Protein AF-A0A8X6PEE6-F1 (afdb_monomer_lite)

Foldseek 3Di:
DDQDADPPALVCLVVNVVSLCVPDVPDDDFVRLQVVVCCNVVVPDPPPDDADPTSVVNVVVVCVVSVVCVVLVVLLVVLVVPDDDDDPDPVSVVVNVVSNVVSVD

Structure (mmCIF, N/CA/C/O backbone):
data_AF-A0A8X6PEE6-F1
#
_entry.id   AF-A0A8X6PEE6-F1
#
loop_
_atom_site.group_PDB
_atom_site.id
_atom_site.type_symbol
_atom_site.label_atom_id
_atom_site.label_alt_id
_atom_site.label_comp_id
_atom_site.label_asym_id
_atom_site.label_entity_id
_atom_site.label_seq_id
_atom_site.pdbx_PDB_ins_code
_atom_site.Cartn_x
_atom_site.Cartn_y
_atom_site.Cartn_z
_atom_site.occupancy
_atom_site.B_iso_or_equiv
_atom_site.auth_seq_id
_atom_site.auth_comp_id
_atom_site.auth_asym_id
_atom_site.auth_atom_id
_atom_site.pdbx_PDB_model_num
ATOM 1 N N . MET A 1 1 ? -5.589 -17.048 11.257 1.00 53.16 1 MET A N 1
ATOM 2 C CA . MET A 1 1 ? -4.506 -16.437 10.455 1.00 53.16 1 MET A CA 1
ATOM 3 C C . MET A 1 1 ? -3.828 -15.370 11.297 1.00 53.16 1 MET A C 1
ATOM 5 O O . MET A 1 1 ? -4.540 -14.729 12.065 1.00 53.16 1 MET A O 1
ATOM 9 N N . PRO A 1 2 ? -2.498 -15.203 11.212 1.00 66.06 2 PRO A N 1
ATOM 10 C CA . PRO A 1 2 ? -1.830 -14.068 11.839 1.00 66.06 2 PRO A CA 1
ATOM 11 C C . PRO A 1 2 ? -2.334 -12.764 11.211 1.00 66.06 2 PRO A C 1
ATOM 13 O O . PRO A 1 2 ? -2.669 -12.735 10.026 1.00 66.06 2 PRO A O 1
ATOM 16 N N . LEU A 1 3 ? -2.418 -11.703 12.012 1.00 72.56 3 LEU A N 1
ATOM 17 C CA . LEU A 1 3 ? -2.746 -10.382 11.491 1.00 72.56 3 LEU A CA 1
ATOM 18 C C . LEU A 1 3 ? -1.602 -9.897 10.585 1.00 72.56 3 LEU A C 1
ATOM 20 O O . LEU A 1 3 ? -0.438 -10.140 10.923 1.00 72.56 3 LEU A O 1
ATOM 24 N N . PRO A 1 4 ? -1.905 -9.222 9.462 1.00 79.88 4 PRO A N 1
ATOM 25 C CA . PRO A 1 4 ? -0.876 -8.748 8.552 1.00 79.88 4 PRO A CA 1
ATOM 26 C C . PRO A 1 4 ? 0.073 -7.779 9.268 1.00 79.88 4 PRO A C 1
ATOM 28 O O . PRO A 1 4 ? -0.248 -7.179 10.293 1.00 79.88 4 PRO A O 1
ATOM 31 N N . GLN A 1 5 ? 1.288 -7.648 8.766 1.00 79.19 5 GLN A N 1
ATOM 32 C CA . GLN A 1 5 ? 2.215 -6.630 9.244 1.00 79.19 5 GLN A CA 1
ATOM 33 C C . GLN A 1 5 ? 2.494 -5.672 8.106 1.00 79.19 5 GLN A C 1
ATOM 35 O O . GLN A 1 5 ? 2.412 -6.047 6.936 1.00 79.19 5 GLN A O 1
ATOM 40 N N . PHE A 1 6 ? 2.804 -4.432 8.456 1.00 78.25 6 PHE A N 1
ATOM 41 C CA . PHE A 1 6 ? 3.169 -3.431 7.478 1.00 78.25 6 PHE A CA 1
ATOM 42 C C . PHE A 1 6 ? 4.541 -2.871 7.815 1.00 78.25 6 PHE A C 1
ATOM 44 O O . PHE A 1 6 ? 4.757 -2.306 8.884 1.00 78.25 6 PHE A O 1
ATOM 51 N N . SER A 1 7 ? 5.465 -3.039 6.879 1.00 75.44 7 SER A N 1
ATOM 52 C CA . SER A 1 7 ? 6.854 -2.592 6.972 1.00 75.44 7 SER A CA 1
ATOM 53 C C . SER A 1 7 ? 7.017 -1.080 6.765 1.00 75.44 7 SER A C 1
ATOM 55 O O . SER A 1 7 ? 8.111 -0.555 6.952 1.00 75.44 7 SER A O 1
ATOM 57 N N . ARG A 1 8 ? 5.931 -0.373 6.407 1.00 70.50 8 ARG A N 1
ATOM 58 C CA . ARG A 1 8 ? 5.882 1.053 6.034 1.00 70.50 8 ARG A CA 1
ATOM 59 C C . ARG A 1 8 ? 6.550 1.404 4.702 1.00 70.50 8 ARG A C 1
ATOM 61 O O . ARG A 1 8 ? 6.591 2.584 4.356 1.00 70.50 8 ARG A O 1
ATOM 68 N N . TRP A 1 9 ? 7.006 0.415 3.936 1.00 73.69 9 TRP A N 1
ATOM 69 C CA . TRP A 1 9 ? 7.477 0.615 2.566 1.00 73.69 9 TRP A CA 1
ATOM 70 C C . TRP A 1 9 ? 6.298 0.664 1.591 1.00 73.69 9 TRP A C 1
ATOM 72 O O . TRP A 1 9 ? 5.332 -0.087 1.732 1.00 73.69 9 TRP A O 1
ATOM 82 N N . TYR A 1 10 ? 6.373 1.545 0.591 1.00 69.31 10 TYR A N 1
ATOM 83 C CA . TYR A 1 10 ? 5.317 1.701 -0.419 1.00 69.31 10 TYR A CA 1
ATOM 84 C C . TYR A 1 10 ? 5.088 0.406 -1.217 1.00 69.31 10 TYR A C 1
ATOM 86 O O . TYR A 1 10 ? 3.953 0.075 -1.546 1.00 69.31 10 TYR A O 1
ATOM 94 N N . GLU A 1 11 ? 6.155 -0.360 -1.450 1.00 70.25 11 GLU A N 1
ATOM 95 C CA . GLU A 1 11 ? 6.170 -1.629 -2.195 1.00 70.25 11 GLU A CA 1
ATOM 96 C C . GLU A 1 11 ? 5.304 -2.702 -1.520 1.00 70.25 11 GLU A C 1
ATOM 98 O O . GLU A 1 11 ? 4.632 -3.487 -2.186 1.00 70.25 11 GLU A O 1
ATOM 103 N N . ASP A 1 12 ? 5.251 -2.682 -0.188 1.00 77.12 12 ASP A N 1
ATOM 104 C CA . ASP A 1 12 ? 4.523 -3.668 0.609 1.00 77.12 12 ASP A CA 1
ATOM 105 C C . ASP A 1 12 ? 3.073 -3.250 0.896 1.00 77.12 12 ASP A C 1
ATOM 107 O O . ASP A 1 12 ? 2.286 -4.055 1.406 1.00 77.12 12 ASP A O 1
ATOM 111 N N . PHE A 1 13 ? 2.685 -2.007 0.576 1.00 82.31 13 PHE A N 1
ATOM 112 C CA . PHE A 1 13 ? 1.373 -1.471 0.950 1.00 82.31 13 PHE A CA 1
ATOM 113 C C . PHE A 1 13 ? 0.230 -2.204 0.252 1.00 82.31 13 PHE A C 1
ATOM 115 O O . PHE A 1 13 ? -0.754 -2.548 0.902 1.00 82.31 13 PHE A O 1
ATOM 122 N N . GLN A 1 14 ? 0.373 -2.523 -1.037 1.00 81.31 14 GLN A N 1
ATOM 123 C CA . GLN A 1 14 ? -0.644 -3.281 -1.775 1.00 81.31 14 GLN A CA 1
ATOM 124 C C . GLN A 1 14 ? -0.842 -4.686 -1.197 1.00 81.31 14 GLN A C 1
ATOM 126 O O . GLN A 1 14 ? -1.975 -5.136 -1.014 1.00 81.31 14 GLN A O 1
ATOM 131 N N . ASN A 1 15 ? 0.249 -5.369 -0.845 1.00 83.75 15 ASN A N 1
ATOM 132 C CA . ASN A 1 15 ? 0.185 -6.692 -0.230 1.00 83.75 15 ASN A CA 1
ATOM 133 C C . ASN A 1 15 ? -0.468 -6.633 1.163 1.00 83.75 15 ASN A C 1
ATOM 135 O O . ASN A 1 15 ? -1.368 -7.422 1.458 1.00 83.75 15 ASN A O 1
ATOM 139 N N . PHE A 1 16 ? -0.080 -5.654 1.988 1.00 87.12 16 PHE A N 1
ATOM 140 C CA . PHE A 1 16 ? -0.722 -5.389 3.275 1.00 87.12 16 PHE A CA 1
ATOM 141 C C . PHE A 1 16 ? -2.223 -5.127 3.109 1.00 87.12 16 PHE A C 1
ATOM 143 O O . PHE A 1 16 ? -3.025 -5.814 3.737 1.00 87.12 16 PHE A O 1
ATOM 150 N N . LYS A 1 17 ? -2.608 -4.190 2.233 1.00 86.44 17 LYS A N 1
ATOM 151 C CA . LYS A 1 17 ? -3.999 -3.802 1.957 1.00 86.44 17 LYS A CA 1
ATOM 152 C C . LYS A 1 17 ? -4.848 -5.009 1.563 1.00 86.44 17 LYS A C 1
ATOM 154 O O . LYS A 1 17 ? -5.927 -5.207 2.117 1.00 86.44 17 LYS A O 1
ATOM 159 N N . SER A 1 18 ? -4.332 -5.839 0.659 1.00 85.19 18 SER A N 1
ATOM 160 C CA . SER A 1 18 ? -5.002 -7.049 0.172 1.00 85.19 18 SER A CA 1
ATOM 161 C C . SER A 1 18 ? -5.290 -8.038 1.303 1.00 85.19 18 SER A C 1
ATOM 163 O O . SER A 1 18 ? -6.423 -8.486 1.472 1.00 85.19 18 SER A O 1
ATOM 165 N N . GLN A 1 19 ? -4.272 -8.357 2.109 1.00 84.00 19 GLN A N 1
ATOM 166 C CA . GLN A 1 19 ? -4.408 -9.282 3.238 1.00 84.00 19 GLN A CA 1
ATOM 167 C C . GLN A 1 19 ? -5.304 -8.707 4.337 1.00 84.00 19 GLN A C 1
ATOM 169 O O . GLN A 1 19 ? -6.119 -9.418 4.920 1.00 84.00 19 GLN A O 1
ATOM 174 N N . PHE A 1 20 ? -5.165 -7.411 4.605 1.00 84.94 20 PHE A N 1
ATOM 175 C CA . PHE A 1 20 ? -5.937 -6.687 5.598 1.00 84.94 20 PHE A CA 1
ATOM 176 C C . PHE A 1 20 ? -7.430 -6.716 5.264 1.00 84.94 20 PHE A C 1
ATOM 178 O O . PHE A 1 20 ? -8.209 -7.199 6.081 1.00 84.94 20 PHE A O 1
ATOM 185 N N . LEU A 1 21 ? -7.823 -6.304 4.053 1.00 82.94 21 LEU A N 1
ATOM 186 C CA . LEU A 1 21 ? -9.223 -6.312 3.609 1.00 82.94 21 LEU A CA 1
ATOM 187 C C . LEU A 1 21 ? -9.817 -7.728 3.581 1.00 82.94 21 LEU A C 1
ATOM 189 O O . LEU A 1 21 ? -10.940 -7.922 4.041 1.00 82.94 21 LEU A O 1
ATOM 193 N N . ALA A 1 22 ? -9.043 -8.730 3.146 1.00 81.62 22 ALA A N 1
ATOM 194 C CA . ALA A 1 22 ? -9.484 -10.127 3.132 1.00 81.62 22 ALA A CA 1
ATOM 195 C C . ALA A 1 22 ? -9.829 -10.677 4.532 1.00 81.62 22 ALA A C 1
ATOM 197 O O . ALA A 1 22 ? -10.687 -11.548 4.659 1.00 81.62 22 ALA A O 1
ATOM 198 N N . ILE A 1 23 ? -9.172 -10.178 5.584 1.00 76.19 23 ILE A N 1
ATOM 199 C CA . ILE A 1 23 ? -9.402 -10.602 6.975 1.00 76.19 23 ILE A CA 1
ATOM 200 C C . ILE A 1 23 ? -10.516 -9.776 7.635 1.00 76.19 23 ILE A C 1
ATOM 202 O O . ILE A 1 23 ? -11.270 -10.287 8.468 1.00 76.19 23 ILE A O 1
ATOM 206 N N . ILE A 1 24 ? -10.618 -8.496 7.280 1.00 73.56 24 ILE A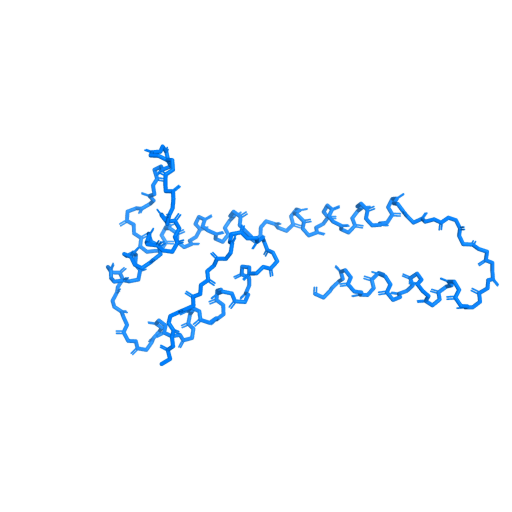 N 1
ATOM 207 C CA . ILE A 1 24 ? -11.445 -7.519 7.988 1.00 73.56 24 ILE A CA 1
ATOM 208 C C . ILE A 1 24 ? -12.905 -7.498 7.579 1.00 73.56 24 ILE A C 1
ATOM 210 O O . ILE A 1 24 ? -13.746 -7.229 8.439 1.00 73.56 24 ILE A O 1
ATOM 214 N N . ASP A 1 25 ? -13.216 -7.828 6.327 1.00 66.62 25 ASP A N 1
ATOM 215 C CA . ASP A 1 25 ? -14.603 -7.868 5.852 1.00 66.62 25 ASP A CA 1
ATOM 216 C C . ASP A 1 25 ? -15.441 -8.965 6.520 1.00 66.62 25 ASP A C 1
ATOM 218 O O . ASP A 1 25 ? -16.667 -8.927 6.464 1.00 66.62 25 ASP A O 1
ATOM 222 N N . GLN A 1 26 ? -14.806 -9.930 7.189 1.00 65.50 26 GLN A N 1
ATOM 223 C CA . GLN A 1 26 ? -15.512 -11.084 7.743 1.00 65.50 26 GLN A CA 1
ATOM 224 C C . GLN A 1 26 ? -15.698 -11.055 9.265 1.00 65.50 26 GLN A C 1
ATOM 226 O O . GLN A 1 26 ? -16.553 -11.787 9.751 1.00 65.50 26 GLN A O 1
ATOM 231 N N . ASN A 1 27 ? -14.935 -10.259 10.035 1.00 68.88 27 ASN A N 1
ATOM 232 C CA . ASN A 1 27 ? -14.838 -10.507 11.487 1.00 68.88 27 ASN A CA 1
ATOM 233 C C . ASN A 1 27 ? -14.689 -9.294 12.426 1.00 68.88 27 ASN A C 1
ATOM 235 O O . ASN A 1 27 ? -14.791 -9.491 13.636 1.00 68.88 27 ASN A O 1
ATOM 239 N N . LEU A 1 28 ? -14.431 -8.069 11.946 1.00 80.44 28 LEU A N 1
ATOM 240 C CA . LEU A 1 28 ? -14.140 -6.922 12.827 1.00 80.44 28 LEU A CA 1
ATOM 241 C C . LEU A 1 28 ? -15.086 -5.742 12.594 1.00 80.44 28 LEU A C 1
ATOM 243 O O . LEU A 1 28 ? -15.431 -5.422 11.458 1.00 80.44 28 LEU A O 1
ATOM 247 N N . ASN A 1 29 ? -15.453 -5.048 13.674 1.00 84.25 29 ASN A N 1
ATOM 248 C CA . ASN A 1 29 ? -16.162 -3.769 13.589 1.00 84.25 29 ASN A CA 1
ATOM 249 C C . ASN A 1 29 ? -15.191 -2.601 13.344 1.00 84.25 29 ASN A C 1
ATOM 251 O O . ASN A 1 29 ? -13.985 -2.719 13.565 1.00 84.25 29 ASN A O 1
ATOM 255 N N . ASP A 1 30 ? -15.706 -1.452 12.910 1.00 83.44 30 ASP A N 1
ATOM 256 C CA . ASP A 1 30 ? -14.868 -0.318 12.497 1.00 83.44 30 ASP A CA 1
ATOM 257 C C . ASP A 1 30 ? -13.961 0.223 13.612 1.00 83.44 30 ASP A C 1
ATOM 259 O O . ASP A 1 30 ? -12.835 0.639 13.342 1.00 83.44 30 ASP A O 1
ATOM 263 N N . THR A 1 31 ? -14.382 0.140 14.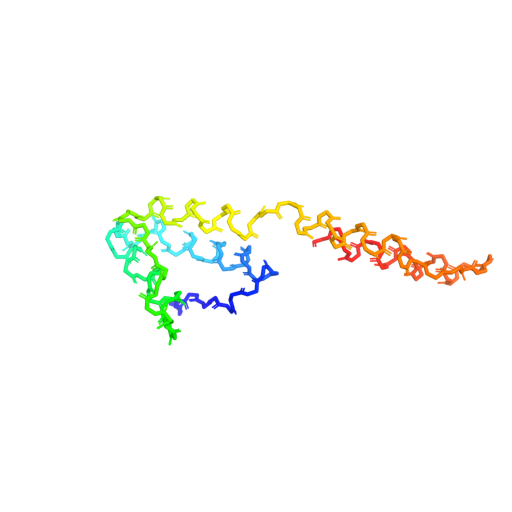877 1.00 84.81 31 THR A N 1
ATOM 264 C CA . THR A 1 31 ? -13.543 0.513 16.026 1.00 84.81 31 THR A CA 1
ATOM 265 C C . THR A 1 31 ? -12.342 -0.420 16.176 1.00 84.81 31 THR A C 1
ATOM 267 O O . THR A 1 31 ? -11.222 0.039 16.399 1.00 84.81 31 THR A O 1
ATOM 270 N N . GLN A 1 32 ? -12.544 -1.730 16.020 1.00 84.75 32 GLN A N 1
ATOM 271 C CA . GLN A 1 32 ? -11.468 -2.721 16.073 1.00 84.75 32 GLN A CA 1
ATOM 272 C C . GLN A 1 32 ? -10.507 -2.569 14.891 1.00 84.75 32 GLN A C 1
ATOM 274 O O . GLN A 1 32 ? -9.292 -2.629 15.083 1.00 84.75 32 GLN A O 1
ATOM 279 N N . LYS A 1 33 ? -11.035 -2.311 13.686 1.00 86.06 33 LYS A N 1
ATOM 280 C CA . LYS A 1 33 ? -10.223 -2.032 12.490 1.00 86.06 33 LYS A CA 1
ATOM 281 C C . LYS A 1 33 ? -9.340 -0.802 12.705 1.00 86.06 33 LYS A C 1
ATOM 283 O O . LYS A 1 33 ? -8.142 -0.850 12.435 1.00 86.06 33 LYS A O 1
ATOM 288 N N . LEU A 1 34 ? -9.919 0.275 13.242 1.00 85.94 34 LEU A N 1
ATOM 289 C CA . LEU A 1 34 ? -9.203 1.508 13.563 1.00 85.94 34 LEU A CA 1
ATOM 290 C C . LEU A 1 34 ? -8.108 1.275 14.608 1.00 85.94 34 LEU A C 1
ATOM 292 O O . LEU A 1 34 ? -6.983 1.729 14.426 1.00 85.94 34 LEU A O 1
ATOM 296 N N . PHE A 1 35 ? -8.414 0.557 15.692 1.00 83.75 35 PHE A N 1
ATOM 297 C CA . PHE A 1 35 ? -7.437 0.277 16.746 1.00 83.75 35 PHE A CA 1
ATOM 298 C C . PHE A 1 35 ? -6.257 -0.540 16.221 1.00 83.75 35 PHE A C 1
ATOM 300 O O . PHE A 1 35 ? -5.103 -0.241 16.523 1.00 83.75 35 PHE A O 1
ATOM 307 N N . TYR A 1 36 ? -6.538 -1.540 15.389 1.00 84.50 36 TYR A N 1
ATOM 308 C CA . TYR A 1 36 ? -5.496 -2.327 14.759 1.00 84.50 36 TYR A CA 1
ATOM 309 C C . TYR A 1 36 ? -4.639 -1.489 13.803 1.00 84.50 36 TYR A C 1
ATOM 311 O O . TYR A 1 36 ? -3.415 -1.557 13.894 1.00 84.50 36 TYR A O 1
ATOM 319 N N . LEU A 1 37 ? -5.241 -0.673 12.925 1.00 83.88 37 LEU A N 1
ATOM 320 C CA . LEU A 1 37 ? -4.462 0.214 12.057 1.00 83.8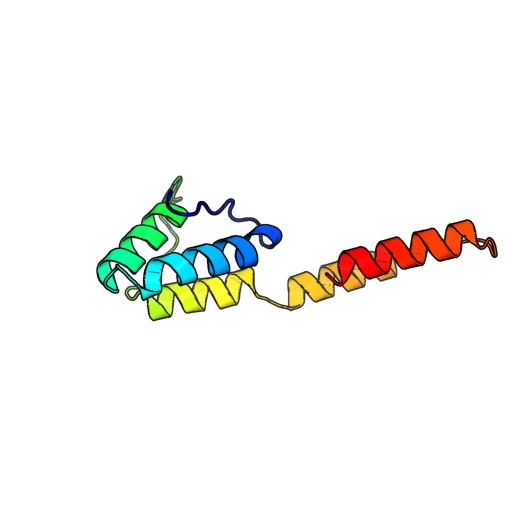8 37 LEU A CA 1
ATOM 321 C C . LEU A 1 37 ? -3.589 1.138 12.905 1.00 83.88 37 LEU A C 1
ATOM 323 O O . LEU A 1 37 ? -2.394 1.258 12.657 1.00 83.88 37 LEU A O 1
ATOM 327 N N . LYS A 1 38 ? -4.144 1.732 13.967 1.00 82.50 38 LYS A N 1
ATOM 328 C CA . LYS A 1 38 ? -3.360 2.550 14.896 1.00 82.50 38 LYS A CA 1
ATOM 329 C C . LYS A 1 38 ? -2.197 1.750 15.479 1.00 82.50 38 LYS A C 1
ATOM 331 O O . LYS A 1 38 ? -1.099 2.277 15.505 1.00 82.50 38 LYS A O 1
ATOM 336 N N . ALA A 1 39 ? -2.373 0.487 15.864 1.00 80.44 39 ALA A N 1
ATOM 337 C CA . ALA A 1 39 ? -1.294 -0.351 16.395 1.00 80.44 39 ALA A CA 1
ATOM 338 C C . ALA A 1 39 ? -0.205 -0.693 15.358 1.00 80.44 39 ALA A C 1
ATOM 340 O O . ALA A 1 39 ? 0.981 -0.549 15.655 1.00 80.44 39 ALA A O 1
ATOM 341 N N . VAL A 1 40 ? -0.588 -1.094 14.140 1.00 79.38 40 VAL A N 1
ATOM 342 C CA . VAL A 1 40 ? 0.356 -1.407 13.049 1.00 79.38 40 VAL A CA 1
ATOM 343 C C . VAL A 1 40 ? 1.209 -0.191 12.695 1.00 79.38 40 VAL A C 1
ATOM 345 O O . VAL A 1 40 ? 2.404 -0.314 12.432 1.00 79.38 40 VAL A O 1
ATOM 348 N N . PHE A 1 41 ? 0.617 1.000 12.743 1.00 74.19 41 PHE A N 1
ATOM 349 C CA . PHE A 1 41 ? 1.306 2.230 12.386 1.00 74.19 41 PHE A CA 1
ATOM 350 C C . PHE A 1 41 ? 1.955 2.947 13.588 1.00 74.19 41 PHE A C 1
ATOM 352 O O . PHE A 1 41 ? 2.926 3.668 13.378 1.00 74.19 41 PHE A O 1
ATOM 359 N N . ASN A 1 42 ? 1.554 2.675 14.839 1.00 68.00 42 ASN A N 1
ATOM 360 C CA . ASN A 1 42 ? 2.124 3.277 16.062 1.00 68.00 42 ASN A CA 1
ATOM 361 C C . ASN A 1 42 ? 3.263 2.490 16.722 1.00 68.00 42 ASN A C 1
ATOM 363 O O . ASN A 1 42 ? 3.737 2.934 17.767 1.00 68.00 42 ASN A O 1
ATOM 367 N N . GLY A 1 43 ? 3.740 1.379 16.148 1.00 56.62 43 GLY A N 1
ATOM 368 C CA . GLY A 1 43 ? 4.781 0.531 16.763 1.00 56.62 43 GLY A CA 1
ATOM 369 C C . GLY A 1 43 ? 6.045 1.259 17.266 1.00 56.62 43 GLY A C 1
ATOM 370 O O . GLY A 1 43 ? 6.727 0.733 18.134 1.00 56.62 43 GLY A O 1
ATOM 371 N N . GLU A 1 44 ? 6.301 2.489 16.797 1.00 49.72 44 GLU A N 1
ATOM 372 C CA . GLU A 1 44 ? 7.316 3.428 17.309 1.00 49.72 44 GLU A CA 1
ATOM 373 C C . GLU A 1 44 ? 6.874 4.896 17.091 1.00 49.72 44 GLU A C 1
ATOM 375 O O . GLU A 1 44 ? 7.529 5.663 16.382 1.00 49.72 44 GLU A O 1
ATOM 380 N N . ALA A 1 45 ? 5.698 5.299 17.578 1.00 47.78 45 ALA A N 1
ATOM 381 C CA . ALA A 1 45 ? 5.185 6.645 17.307 1.00 47.78 45 ALA A CA 1
ATOM 382 C C . ALA A 1 45 ? 6.112 7.753 17.859 1.00 47.78 45 ALA A C 1
ATOM 384 O O . ALA A 1 45 ? 6.185 7.984 19.067 1.00 47.78 45 ALA A O 1
ATOM 385 N N . LYS A 1 46 ? 6.742 8.530 16.963 1.00 46.03 46 LYS A N 1
ATOM 386 C CA . LYS A 1 46 ? 6.974 9.956 17.232 1.00 46.03 46 LYS A CA 1
ATOM 387 C C . LYS A 1 46 ? 5.586 10.581 17.363 1.00 46.03 46 LYS A C 1
ATOM 389 O O . LYS A 1 46 ? 4.823 10.594 16.404 1.00 46.03 46 LYS A O 1
ATOM 394 N N . SER A 1 47 ? 5.276 11.050 18.562 1.00 50.53 47 SER A N 1
ATOM 395 C CA . SER A 1 47 ? 3.994 11.514 19.117 1.00 50.53 47 SER A CA 1
ATOM 396 C C . SER A 1 47 ? 3.222 12.614 18.361 1.00 50.53 47 SER A C 1
ATOM 398 O O . SER A 1 47 ? 2.334 13.228 18.943 1.00 50.53 47 SER A O 1
ATOM 400 N N . ASN A 1 48 ? 3.553 12.914 17.104 1.00 50.66 48 ASN A N 1
ATOM 401 C CA . ASN A 1 48 ? 3.151 14.158 16.448 1.00 50.66 48 ASN A CA 1
ATOM 402 C C . ASN A 1 48 ? 2.263 13.949 15.209 1.00 50.66 48 ASN A C 1
ATOM 404 O O . ASN A 1 48 ? 1.777 14.932 14.659 1.00 50.66 48 ASN A O 1
ATOM 408 N N . GLU A 1 49 ? 2.052 12.710 14.748 1.00 54.00 49 GLU A N 1
ATOM 409 C CA . GLU A 1 49 ? 1.094 12.435 13.669 1.00 54.00 49 GLU A CA 1
ATOM 410 C C . GLU A 1 49 ? -0.317 12.321 14.267 1.00 54.00 49 GLU A C 1
ATOM 412 O O . GLU A 1 49 ? -0.635 11.386 15.006 1.00 54.00 49 GLU A O 1
ATOM 417 N N . THR A 1 50 ? -1.162 13.315 13.984 1.00 60.09 50 THR A N 1
ATOM 418 C CA . THR A 1 50 ? -2.590 13.265 14.303 1.00 60.09 50 THR A CA 1
ATOM 419 C C . THR A 1 50 ? -3.232 12.222 13.399 1.00 60.09 50 THR A C 1
ATOM 421 O O . THR A 1 50 ? -3.388 12.436 12.200 1.00 60.09 50 THR A O 1
ATOM 424 N N . TRP A 1 51 ? -3.551 11.061 13.964 1.00 67.69 51 TRP A N 1
ATOM 425 C CA . TRP A 1 51 ? -4.285 10.029 13.246 1.00 67.69 51 TRP A CA 1
ATOM 426 C C . TRP A 1 51 ? -5.768 10.361 13.216 1.00 67.69 51 TRP A C 1
ATOM 428 O O . TRP A 1 51 ? -6.339 10.775 14.219 1.00 67.69 51 TRP A O 1
ATOM 438 N N . GLU A 1 52 ? -6.372 10.085 12.073 1.00 80.12 52 GLU A N 1
ATOM 439 C CA . GLU A 1 52 ? -7.804 10.172 11.836 1.00 80.12 52 GLU A CA 1
ATOM 440 C C . GLU A 1 52 ? -8.657 9.403 12.871 1.00 80.12 52 GLU A C 1
ATOM 442 O O . GLU A 1 52 ? -8.257 8.370 13.434 1.00 80.12 52 GLU A O 1
ATOM 447 N N . ASP A 1 53 ? -9.869 9.911 13.104 1.00 82.06 53 ASP A N 1
ATOM 448 C CA . ASP A 1 53 ? -10.770 9.434 14.164 1.00 82.06 53 ASP A CA 1
ATOM 449 C C . ASP A 1 53 ? -11.679 8.279 13.731 1.00 82.06 53 ASP A C 1
ATOM 451 O O . ASP A 1 53 ? -12.301 7.625 14.570 1.00 82.06 53 ASP A O 1
ATOM 455 N N . THR A 1 54 ? -11.738 7.983 12.431 1.00 88.12 54 THR A N 1
ATOM 456 C CA . THR A 1 54 ? -12.539 6.882 11.887 1.00 88.12 54 THR A CA 1
ATOM 457 C C . THR A 1 54 ? -11.678 5.924 11.080 1.00 88.12 54 THR A C 1
ATOM 459 O O . THR A 1 54 ? -10.670 6.316 10.494 1.00 88.12 54 THR A O 1
ATOM 462 N N . PHE A 1 55 ? -12.093 4.654 11.014 1.00 86.06 55 PHE A N 1
ATOM 463 C CA . PHE A 1 55 ? -11.440 3.667 10.151 1.00 86.06 55 PHE A CA 1
ATOM 464 C C . PHE A 1 55 ? -11.389 4.148 8.698 1.00 86.06 55 PHE A C 1
ATOM 466 O O . PHE A 1 55 ? -10.337 4.082 8.074 1.00 86.06 55 PHE A O 1
ATOM 473 N N . HIS A 1 56 ? -12.504 4.671 8.184 1.00 86.81 56 HIS A N 1
ATOM 474 C CA . HIS A 1 56 ? -12.607 5.093 6.793 1.00 86.81 56 HIS A CA 1
ATOM 475 C C . HIS A 1 56 ? -11.656 6.247 6.464 1.00 86.81 56 HIS A C 1
ATOM 477 O O . HIS A 1 56 ? -10.906 6.153 5.496 1.00 86.81 56 HIS A O 1
A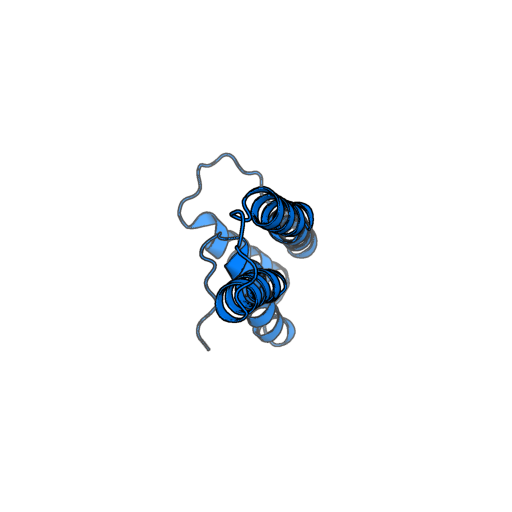TOM 483 N N . SER A 1 57 ? -11.630 7.302 7.287 1.00 87.69 57 SER A N 1
ATOM 484 C CA . SER A 1 57 ? -10.736 8.437 7.043 1.00 87.69 57 SER A CA 1
ATOM 485 C C . SER A 1 57 ? -9.265 8.062 7.233 1.00 87.69 57 SER A C 1
ATOM 487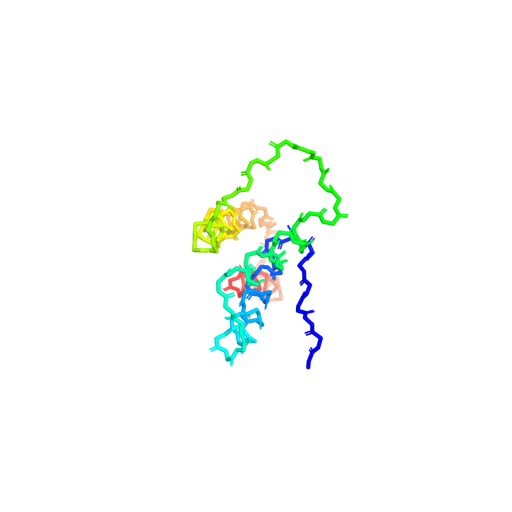 O O . SER A 1 57 ? -8.436 8.434 6.403 1.00 87.69 57 SER A O 1
ATOM 489 N N . MET A 1 58 ? -8.936 7.232 8.231 1.00 86.00 58 MET A N 1
ATOM 490 C CA . MET A 1 58 ? -7.575 6.712 8.401 1.00 86.00 58 MET A CA 1
ATOM 491 C C . MET A 1 58 ? -7.135 5.877 7.198 1.00 86.00 58 MET A C 1
ATOM 493 O O . MET A 1 58 ? -6.024 6.047 6.702 1.00 86.00 58 MET A O 1
ATOM 497 N N . PHE A 1 59 ? -7.994 4.982 6.715 1.00 86.44 59 PHE A N 1
ATOM 498 C CA . PHE A 1 59 ? -7.668 4.114 5.591 1.00 86.44 59 PHE A CA 1
ATOM 499 C C . PHE A 1 59 ? -7.520 4.906 4.287 1.00 86.44 59 PHE A C 1
ATOM 501 O O . PHE A 1 59 ? -6.539 4.706 3.581 1.00 86.44 59 PHE A O 1
ATOM 508 N N . ALA A 1 60 ? -8.397 5.880 4.030 1.00 86.31 60 ALA A N 1
ATOM 509 C CA . ALA A 1 60 ? -8.281 6.779 2.883 1.00 86.31 60 ALA A CA 1
ATOM 510 C C . ALA A 1 60 ? -6.995 7.626 2.927 1.00 86.31 60 ALA A C 1
ATOM 512 O O . ALA A 1 60 ? -6.345 7.829 1.902 1.00 86.31 60 ALA A O 1
ATOM 513 N N . ALA A 1 61 ? -6.584 8.092 4.112 1.00 83.44 61 ALA A N 1
ATOM 514 C CA . ALA A 1 61 ? -5.317 8.801 4.283 1.00 83.44 61 ALA A CA 1
ATOM 515 C C . ALA A 1 61 ? -4.108 7.893 3.995 1.00 83.44 61 ALA A C 1
ATOM 517 O O . ALA A 1 61 ? -3.139 8.330 3.373 1.00 83.44 61 ALA A O 1
ATOM 518 N N . LEU A 1 62 ? -4.171 6.620 4.400 1.00 83.06 62 LEU A N 1
ATOM 519 C CA . LEU A 1 62 ? -3.149 5.625 4.071 1.00 83.06 62 LEU A CA 1
ATOM 520 C C . LEU A 1 62 ? -3.105 5.340 2.567 1.00 83.06 62 LEU A C 1
ATOM 522 O O . LEU A 1 62 ? -2.025 5.356 1.985 1.00 83.06 62 LEU A O 1
ATOM 526 N N . GLU A 1 63 ? -4.256 5.148 1.926 1.00 84.06 63 GLU A N 1
ATOM 527 C CA . GLU A 1 63 ? -4.342 4.982 0.474 1.00 84.06 63 GLU A CA 1
ATOM 528 C C . GLU A 1 63 ? -3.758 6.198 -0.249 1.00 84.06 63 GLU A C 1
ATOM 530 O O . GLU A 1 63 ? -2.887 6.050 -1.098 1.00 84.06 63 GLU A O 1
ATOM 535 N N . SER A 1 64 ? -4.122 7.417 0.150 1.00 81.19 64 SER A N 1
ATOM 536 C CA . SER A 1 64 ? -3.550 8.629 -0.441 1.00 81.19 64 SER A CA 1
ATOM 537 C C . SER A 1 64 ? -2.035 8.746 -0.232 1.00 81.19 64 SER A C 1
ATOM 539 O O . SER A 1 64 ? -1.359 9.312 -1.087 1.00 81.19 64 SER A O 1
ATOM 541 N N . ARG A 1 65 ? -1.500 8.268 0.900 1.00 77.88 65 ARG A N 1
ATOM 542 C CA . ARG A 1 65 ? -0.071 8.369 1.244 1.00 77.88 65 ARG A CA 1
ATOM 543 C C . ARG A 1 65 ? 0.779 7.312 0.542 1.00 77.88 65 ARG A C 1
ATOM 545 O O . ARG A 1 65 ? 1.918 7.601 0.189 1.00 77.88 65 ARG A O 1
ATOM 552 N N . TYR A 1 66 ? 0.254 6.101 0.373 1.00 75.94 66 TYR A N 1
ATOM 553 C CA . TYR A 1 66 ? 1.014 4.945 -0.109 1.00 75.94 66 TYR A CA 1
ATOM 554 C C . TYR A 1 66 ? 0.622 4.477 -1.516 1.00 75.94 66 TYR A C 1
ATOM 556 O O . TYR A 1 66 ? 1.405 3.781 -2.154 1.00 75.94 66 TYR A O 1
ATOM 564 N N . GLU A 1 67 ? -0.542 4.876 -2.034 1.00 76.06 67 GLU A N 1
ATOM 565 C CA . GLU A 1 67 ? -0.951 4.644 -3.428 1.00 76.06 67 GLU A CA 1
ATOM 566 C C . GLU A 1 67 ? -0.706 5.857 -4.326 1.00 76.06 67 GLU A C 1
ATOM 568 O O . GLU A 1 67 ? -1.235 5.901 -5.442 1.00 76.06 67 GLU A O 1
ATOM 573 N N . ASP A 1 68 ? 0.076 6.848 -3.875 1.00 70.12 68 ASP A N 1
ATOM 574 C CA . ASP A 1 68 ? 0.410 7.992 -4.717 1.00 70.12 68 ASP A CA 1
ATOM 575 C C . ASP A 1 68 ? 1.147 7.498 -5.969 1.00 70.12 68 ASP A C 1
ATOM 577 O O . ASP A 1 68 ? 2.338 7.174 -5.962 1.00 70.12 68 ASP A O 1
ATOM 581 N N . LYS A 1 69 ? 0.396 7.445 -7.074 1.00 66.25 69 LYS A N 1
ATOM 582 C CA . LYS A 1 69 ? 0.844 7.024 -8.404 1.00 66.25 69 LYS A CA 1
ATOM 583 C C . LYS A 1 69 ? 2.073 7.807 -8.857 1.00 66.25 69 LYS A C 1
ATOM 585 O O . LYS A 1 69 ? 2.792 7.324 -9.725 1.00 66.25 69 LYS A O 1
ATOM 590 N N . ARG A 1 70 ? 2.336 8.980 -8.268 1.00 63.69 70 ARG A N 1
ATOM 591 C CA . ARG A 1 70 ? 3.561 9.752 -8.487 1.00 63.69 70 ARG A CA 1
ATOM 592 C C . ARG A 1 70 ? 4.813 8.987 -8.102 1.00 63.69 70 ARG A C 1
ATOM 594 O O . ARG A 1 70 ? 5.753 9.044 -8.865 1.00 63.69 70 ARG A O 1
ATOM 601 N N . ILE A 1 71 ? 4.821 8.204 -7.023 1.00 68.56 71 ILE A N 1
ATOM 602 C CA . ILE A 1 71 ? 6.006 7.419 -6.632 1.00 68.56 71 ILE A CA 1
ATOM 603 C C . ILE A 1 71 ? 6.309 6.346 -7.684 1.00 68.56 71 ILE A C 1
ATOM 605 O O . ILE A 1 71 ? 7.455 6.167 -8.088 1.00 68.56 71 ILE A O 1
ATOM 609 N N . VAL A 1 72 ? 5.269 5.671 -8.180 1.00 68.06 72 VAL A N 1
ATOM 610 C CA . VAL A 1 72 ? 5.394 4.674 -9.255 1.00 68.06 72 VAL A CA 1
ATOM 611 C C . VAL A 1 72 ? 5.870 5.333 -10.552 1.00 68.06 72 VAL A C 1
ATOM 613 O O . VAL A 1 72 ? 6.776 4.834 -11.218 1.00 68.06 72 VAL A O 1
ATOM 616 N N . VAL A 1 73 ? 5.296 6.486 -10.899 1.00 70.81 73 VAL A N 1
ATOM 617 C CA . VAL A 1 73 ? 5.685 7.268 -12.078 1.00 70.81 73 VAL A CA 1
ATOM 618 C C . VAL A 1 73 ? 7.111 7.808 -11.945 1.00 70.81 73 VAL A C 1
ATOM 620 O O . VAL A 1 73 ? 7.874 7.706 -12.897 1.00 70.81 73 VAL A O 1
ATOM 623 N N . ASP A 1 74 ? 7.512 8.307 -10.781 1.00 73.38 74 ASP A N 1
ATOM 624 C CA . ASP A 1 74 ? 8.854 8.822 -10.507 1.00 73.38 74 ASP A CA 1
ATOM 625 C C . ASP A 1 74 ? 9.889 7.694 -10.552 1.00 73.38 74 ASP A C 1
ATOM 627 O O . ASP A 1 74 ? 10.974 7.877 -11.103 1.00 73.38 74 ASP A O 1
ATOM 631 N N . ALA A 1 75 ? 9.563 6.498 -10.053 1.00 71.75 75 ALA A N 1
ATOM 632 C CA . ALA A 1 75 ? 10.410 5.314 -10.195 1.00 71.75 75 ALA A CA 1
ATOM 633 C C . ALA A 1 75 ? 10.585 4.909 -11.672 1.00 71.75 75 ALA A C 1
ATOM 635 O O . ALA A 1 75 ? 11.705 4.629 -12.115 1.00 71.75 75 ALA A O 1
ATOM 636 N N . LEU A 1 76 ? 9.506 4.945 -12.465 1.00 72.38 76 LEU A N 1
ATOM 637 C CA . LEU A 1 76 ? 9.543 4.699 -13.912 1.00 72.38 76 LEU A CA 1
ATOM 638 C C . LEU A 1 76 ? 10.368 5.759 -14.653 1.00 72.38 76 LEU A C 1
ATOM 640 O O . LEU A 1 76 ? 11.237 5.409 -15.452 1.00 72.38 76 LEU A O 1
ATOM 644 N N . ILE A 1 77 ? 10.149 7.043 -14.361 1.00 79.12 77 ILE A N 1
ATOM 645 C CA . ILE A 1 77 ? 10.891 8.164 -14.949 1.00 79.12 77 ILE A CA 1
ATOM 646 C C . ILE A 1 77 ? 12.377 8.047 -14.606 1.00 79.12 77 ILE A C 1
ATOM 648 O O . ILE A 1 77 ? 13.214 8.099 -15.504 1.00 79.12 77 ILE A O 1
ATOM 652 N N . ASN A 1 78 ? 12.725 7.807 -13.341 1.00 80.00 78 ASN A N 1
ATOM 653 C CA . ASN A 1 78 ? 14.114 7.619 -12.923 1.00 80.00 78 ASN A CA 1
ATOM 654 C C . ASN A 1 78 ? 14.760 6.399 -13.587 1.00 80.00 78 ASN A C 1
ATOM 656 O O . ASN A 1 78 ? 15.940 6.442 -13.930 1.00 80.00 78 ASN A O 1
ATOM 660 N N . THR A 1 79 ? 14.006 5.322 -13.809 1.00 79.19 79 THR A N 1
ATOM 661 C CA . THR A 1 79 ? 14.508 4.145 -14.528 1.00 79.19 79 THR A CA 1
ATOM 662 C C . THR A 1 79 ? 14.811 4.472 -15.987 1.00 79.19 79 THR A C 1
ATOM 664 O O . THR A 1 79 ? 15.861 4.065 -16.476 1.00 79.19 79 THR A O 1
ATOM 667 N N . LEU A 1 80 ? 13.930 5.221 -16.662 1.00 78.44 80 LEU A N 1
ATOM 668 C CA . LEU A 1 80 ? 14.095 5.638 -18.058 1.00 78.44 80 LEU A CA 1
ATOM 669 C C . LEU A 1 80 ? 15.248 6.633 -18.243 1.00 78.44 80 LEU A C 1
ATOM 671 O O . LEU A 1 80 ? 16.037 6.492 -19.174 1.00 78.44 80 LEU A O 1
ATOM 675 N N . LEU A 1 81 ? 15.364 7.619 -17.351 1.00 81.31 81 LEU A N 1
ATOM 676 C CA . LEU A 1 81 ? 16.419 8.636 -17.404 1.00 81.31 81 LEU A CA 1
ATOM 677 C C . LEU A 1 81 ? 17.808 8.058 -17.095 1.00 81.31 81 LEU A C 1
ATOM 679 O O . LEU A 1 81 ? 18.798 8.548 -17.629 1.00 81.31 81 LEU A O 1
ATOM 683 N N . ASN A 1 82 ? 17.878 6.998 -16.284 1.00 81.62 82 ASN A N 1
ATOM 684 C CA . ASN A 1 82 ? 19.121 6.297 -15.945 1.00 81.62 82 ASN A CA 1
ATOM 685 C C . ASN A 1 82 ? 19.375 5.051 -16.816 1.00 81.62 82 ASN A C 1
ATOM 687 O O . ASN A 1 82 ? 20.124 4.153 -16.415 1.00 81.62 82 ASN A O 1
ATOM 691 N N . LEU A 1 83 ? 18.742 4.944 -17.990 1.00 77.94 83 LEU A N 1
ATOM 692 C CA . LEU A 1 83 ? 19.084 3.893 -18.947 1.00 77.94 83 LEU A CA 1
ATOM 693 C C . LEU A 1 83 ? 20.488 4.147 -19.503 1.00 77.94 83 LEU A C 1
ATOM 695 O O . LEU A 1 83 ? 20.746 5.150 -20.167 1.00 77.94 83 LEU A O 1
ATOM 699 N N . GLU A 1 84 ? 21.401 3.216 -19.237 1.00 75.25 84 GLU A N 1
ATOM 700 C CA . GLU A 1 84 ? 22.733 3.233 -19.834 1.00 75.25 84 GLU A CA 1
ATOM 701 C C . GLU A 1 84 ? 22.643 3.084 -21.355 1.00 75.25 84 GLU A C 1
ATOM 703 O O . GLU A 1 84 ? 21.777 2.387 -21.893 1.00 75.25 84 GLU A O 1
ATOM 708 N N . LYS A 1 85 ? 23.576 3.728 -22.061 1.00 74.50 85 LYS A N 1
ATOM 709 C CA . LYS A 1 85 ? 23.679 3.624 -23.514 1.00 74.50 85 LYS A CA 1
ATOM 710 C C . LYS A 1 85 ? 24.029 2.179 -23.885 1.00 74.50 85 LYS A C 1
ATOM 712 O O . LYS A 1 85 ? 25.138 1.718 -23.624 1.00 74.50 85 LYS A O 1
ATOM 717 N N . ILE A 1 86 ? 23.079 1.470 -24.483 1.00 74.44 86 ILE A N 1
ATOM 718 C CA . ILE A 1 86 ? 23.284 0.107 -24.979 1.00 74.44 86 ILE A CA 1
ATOM 719 C C . ILE A 1 86 ? 23.876 0.133 -26.392 1.00 74.44 86 ILE A C 1
ATOM 721 O O . ILE A 1 86 ? 23.555 1.014 -27.189 1.00 74.44 86 ILE A O 1
ATOM 725 N N . ASN A 1 87 ? 24.734 -0.839 -26.706 1.00 71.50 87 ASN A N 1
ATOM 726 C CA . ASN A 1 87 ? 25.119 -1.124 -28.087 1.00 71.50 87 ASN A CA 1
ATOM 727 C C . ASN A 1 87 ? 24.042 -2.004 -28.741 1.00 71.50 87 ASN A C 1
ATOM 729 O O . ASN A 1 87 ? 23.195 -2.581 -28.057 1.00 71.50 87 ASN A O 1
ATOM 733 N N . GLU A 1 88 ? 24.090 -2.144 -30.066 1.00 75.56 88 GLU A N 1
ATOM 734 C CA . GLU A 1 88 ? 23.144 -2.919 -30.891 1.00 75.56 88 GLU A CA 1
ATOM 735 C C . GLU A 1 88 ? 23.279 -4.449 -30.704 1.00 75.56 88 GLU A C 1
ATOM 737 O O . GLU A 1 88 ? 23.259 -5.224 -31.658 1.00 75.56 88 GLU A O 1
ATOM 742 N N . SER A 1 89 ? 23.442 -4.922 -29.466 1.00 81.06 89 SER A N 1
ATOM 743 C CA . SER A 1 89 ? 23.444 -6.344 -29.137 1.00 81.06 89 SER A CA 1
ATOM 744 C C . SER A 1 89 ? 22.071 -6.786 -28.630 1.00 81.06 89 SER A C 1
ATOM 746 O O . SER A 1 89 ? 21.452 -6.155 -27.768 1.00 81.06 89 SER A O 1
ATOM 748 N N . ALA A 1 90 ? 21.595 -7.924 -29.138 1.00 81.69 90 ALA A N 1
ATOM 749 C CA . ALA A 1 90 ? 20.304 -8.491 -28.748 1.00 81.69 90 ALA A CA 1
ATOM 750 C C . ALA A 1 90 ? 20.212 -8.786 -27.236 1.00 81.69 90 ALA A C 1
ATOM 752 O O . ALA A 1 90 ? 19.140 -8.677 -26.643 1.00 81.69 90 ALA A O 1
ATOM 753 N N . SER A 1 91 ? 21.334 -9.125 -26.593 1.00 83.25 91 SER A N 1
ATOM 754 C CA . SER A 1 91 ? 21.410 -9.380 -25.150 1.00 83.25 91 SER A CA 1
ATOM 755 C C . SER A 1 91 ? 21.198 -8.114 -24.317 1.00 83.25 91 SER A C 1
ATOM 757 O O . SER A 1 91 ? 20.472 -8.159 -23.325 1.00 83.25 91 SER A O 1
ATOM 759 N N . GLN A 1 92 ? 21.766 -6.977 -24.727 1.00 79.38 92 GLN A N 1
ATOM 760 C CA . GLN A 1 92 ? 21.580 -5.702 -24.030 1.00 79.38 92 GLN A CA 1
ATOM 761 C C . GLN A 1 92 ? 20.165 -5.148 -24.217 1.00 79.38 92 GLN A C 1
ATOM 763 O O . GLN A 1 92 ? 19.578 -4.652 -23.256 1.00 79.38 92 GLN A O 1
ATOM 768 N N . LEU A 1 93 ? 19.581 -5.303 -25.411 1.00 81.69 93 LEU A N 1
ATOM 769 C CA . LEU A 1 93 ? 18.173 -4.968 -25.657 1.00 81.69 93 LEU A CA 1
ATOM 770 C C . LEU A 1 93 ? 17.230 -5.794 -24.776 1.00 81.69 93 LEU A C 1
ATOM 772 O O . LEU A 1 93 ? 16.296 -5.250 -24.190 1.00 81.69 93 LEU A O 1
ATOM 776 N N . LYS A 1 94 ? 17.497 -7.097 -24.632 1.00 85.19 94 LYS A N 1
ATOM 777 C CA . LYS A 1 94 ? 16.704 -7.977 -23.768 1.00 85.19 94 LYS A CA 1
ATOM 778 C C . LYS A 1 94 ? 16.828 -7.598 -22.293 1.00 85.19 94 LYS A C 1
ATOM 780 O O . LYS A 1 94 ? 15.820 -7.491 -21.609 1.00 85.19 94 LYS A O 1
ATOM 785 N N . HIS A 1 95 ? 18.040 -7.306 -21.830 1.00 82.81 95 HIS A N 1
ATOM 786 C CA . HIS A 1 95 ? 18.274 -6.844 -20.464 1.00 82.81 95 HIS A CA 1
ATOM 787 C C . HIS A 1 95 ? 17.554 -5.515 -20.163 1.00 82.81 95 HIS A C 1
ATOM 789 O O . HIS A 1 95 ? 16.987 -5.339 -19.086 1.00 82.81 95 HIS A O 1
ATOM 795 N N . LEU A 1 96 ? 17.537 -4.585 -21.123 1.00 79.62 96 LEU A N 1
ATOM 796 C CA . LEU A 1 96 ? 16.799 -3.326 -21.015 1.00 79.62 96 LEU A CA 1
ATOM 797 C C . LEU A 1 96 ? 15.283 -3.563 -20.937 1.00 79.62 96 LEU A C 1
ATOM 799 O O . LEU A 1 96 ? 14.616 -2.997 -20.071 1.00 79.62 96 LEU A O 1
ATOM 803 N N . LEU A 1 97 ? 14.755 -4.440 -21.795 1.00 81.75 97 LEU A N 1
ATOM 804 C CA . LEU A 1 97 ? 13.347 -4.834 -21.789 1.00 81.75 97 LEU A CA 1
ATOM 805 C C . LEU A 1 97 ? 12.943 -5.467 -20.450 1.00 81.75 97 LEU A C 1
ATOM 807 O O . LEU A 1 97 ? 11.938 -5.068 -19.866 1.00 81.75 97 LEU A O 1
ATOM 811 N N . ASP A 1 98 ? 13.747 -6.396 -19.931 1.00 82.81 98 ASP A N 1
ATOM 812 C CA . ASP A 1 98 ? 13.503 -7.054 -18.644 1.00 82.81 98 ASP A CA 1
ATOM 813 C C . ASP A 1 98 ? 13.499 -6.040 -17.488 1.00 82.81 98 ASP A C 1
ATOM 815 O O . ASP A 1 98 ? 12.651 -6.108 -16.594 1.00 82.81 98 ASP A O 1
ATOM 819 N N . LYS A 1 99 ? 14.401 -5.047 -17.532 1.00 80.31 99 LYS A N 1
ATOM 820 C CA . LYS A 1 99 ? 14.460 -3.957 -16.549 1.00 80.31 99 LYS A CA 1
ATOM 821 C C . LYS A 1 99 ? 13.195 -3.094 -16.600 1.00 80.31 99 LYS A C 1
ATOM 823 O O . LYS A 1 99 ? 12.648 -2.784 -15.548 1.00 80.31 99 LYS A O 1
ATOM 828 N N . ILE A 1 100 ? 12.692 -2.753 -17.786 1.00 77.12 100 ILE A N 1
ATOM 829 C CA . ILE A 1 100 ? 11.448 -1.978 -17.945 1.00 77.12 100 ILE A CA 1
ATOM 830 C C . ILE A 1 100 ? 10.233 -2.787 -17.468 1.00 77.12 100 ILE A C 1
ATOM 832 O O . ILE A 1 100 ? 9.446 -2.290 -16.668 1.00 77.12 100 ILE A O 1
ATOM 836 N N . ILE A 1 101 ? 10.100 -4.049 -17.891 1.00 79.75 101 ILE A N 1
ATOM 837 C CA . ILE A 1 101 ? 8.963 -4.913 -17.528 1.00 79.75 101 ILE A CA 1
ATOM 838 C C . ILE A 1 101 ? 8.890 -5.139 -16.015 1.00 79.75 101 ILE A C 1
ATOM 840 O O . ILE A 1 101 ? 7.800 -5.144 -15.446 1.00 79.75 101 ILE A O 1
ATOM 844 N N . ARG A 1 102 ? 10.034 -5.304 -15.345 1.00 75.44 102 ARG A N 1
ATOM 845 C CA . ARG A 1 102 ? 10.086 -5.483 -13.889 1.00 75.44 102 ARG A CA 1
ATOM 846 C C . ARG A 1 102 ? 9.585 -4.260 -13.113 1.00 75.44 102 ARG A C 1
ATOM 848 O O . ARG A 1 102 ? 9.058 -4.444 -12.027 1.00 75.44 102 ARG A O 1
ATOM 855 N N . ASN A 1 103 ? 9.729 -3.053 -13.662 1.00 64.38 103 ASN A N 1
ATOM 856 C CA . ASN A 1 103 ? 9.260 -1.807 -13.040 1.00 64.38 103 ASN A CA 1
ATOM 857 C C . ASN A 1 103 ? 7.786 -1.478 -13.353 1.00 64.38 103 ASN A C 1
ATOM 859 O O . ASN A 1 103 ? 7.252 -0.511 -12.822 1.00 64.38 103 ASN A O 1
ATOM 863 N N . LEU A 1 104 ? 7.134 -2.252 -14.228 1.00 63.72 104 LEU A N 1
ATOM 864 C CA . LEU A 1 104 ? 5.720 -2.096 -14.596 1.00 63.72 104 LEU A CA 1
ATOM 865 C C . LEU A 1 104 ? 4.786 -3.071 -13.854 1.00 63.72 104 LEU A C 1
ATOM 867 O O . LEU A 1 104 ? 3.585 -3.069 -14.126 1.00 63.72 104 LEU A O 1
ATOM 871 N N . ARG A 1 105 ? 5.326 -3.939 -12.990 1.00 56.16 105 ARG A N 1
ATOM 872 C CA . ARG A 1 105 ? 4.577 -4.952 -12.233 1.00 56.16 105 ARG A CA 1
ATOM 873 C C . ARG A 1 105 ? 4.307 -4.522 -10.804 1.00 56.16 105 ARG A C 1
ATOM 875 O O . ARG A 1 105 ? 5.196 -3.865 -10.226 1.00 56.16 105 ARG A O 1
#

Sequence (105 aa):
MPLPQFSRWYEDFQNFKSQFLAIIDQNLNDTQKLFYLKAVFNGEAKSNETWEDTFHSMFAALESRYEDKRIVVDALINTLLNLEKINESASQLKHLLDKIIRNLR

InterPro domains:
  IPR005312 Domain of unknown function DUF1759 [PF03564] (10-105)

pLDDT: mean 75.87, std 9.83, range [46.03, 88.12]

Secondary structure (DSSP, 8-state):
-PPP---S-HHHHHHHHHHHHHHHHHH--HHHHHHHHHHHHHTT-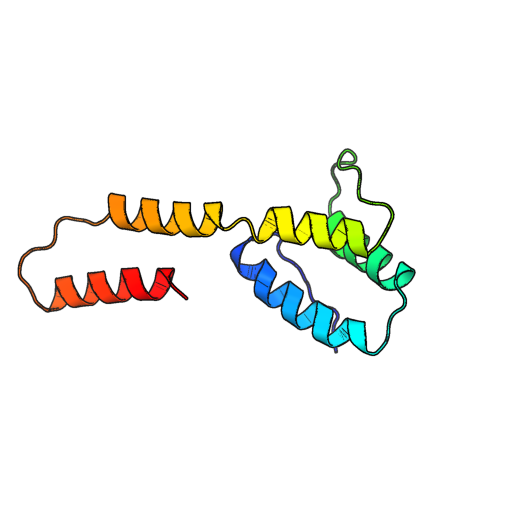-TT----SSHHHHHHHHHHHH--HHHHHHHHHHHHHT-----S-HHHHHHHHHHHHHTT-

Radius of gyration: 18.99 Å; chains: 1; bounding box: 41×31×50 Å

Organism: Nephila pilipes (NCBI:txid299642)